Protein AF-A0AA37AE58-F1 (afdb_monomer)

Solvent-accessible surface area (backbone atoms only — not comparable to full-atom values): 8135 Å² total; per-residue (Å²): 130,59,51,51,55,52,48,26,74,67,47,87,51,37,65,54,13,35,52,32,13,54,65,31,56,73,69,44,83,94,32,39,70,59,13,51,52,31,31,67,72,6,62,82,74,49,59,70,71,62,48,70,69,35,83,88,51,39,63,67,59,54,36,51,53,50,20,51,51,26,47,74,71,67,38,26,69,62,16,35,50,36,45,52,51,36,55,74,72,68,57,81,62,60,70,58,43,54,55,49,36,53,50,31,57,53,48,58,74,71,61,71,91,71,84,79,80,76,79,50,72,67,56,53,51,51,51,50,53,54,48,55,52,40,56,70,52,49,69,67,59,76,80,114

Structure (mmCIF, N/CA/C/O backbone):
data_AF-A0AA37AE58-F1
#
_entry.id   AF-A0AA37AE58-F1
#
loop_
_atom_site.group_PDB
_atom_site.id
_atom_site.type_symbol
_atom_site.label_atom_id
_atom_site.label_alt_id
_atom_site.label_comp_id
_atom_site.label_asym_id
_atom_site.label_entity_id
_atom_site.label_seq_id
_atom_site.pdbx_PDB_ins_code
_atom_site.Cartn_x
_atom_site.Cartn_y
_atom_site.Cartn_z
_atom_site.occupancy
_atom_site.B_iso_or_equiv
_atom_site.auth_seq_id
_atom_site.auth_comp_id
_atom_site.auth_asym_id
_atom_site.auth_atom_id
_atom_site.pdbx_PDB_model_num
ATOM 1 N N . MET A 1 1 ? 8.956 -8.766 -15.446 1.00 58.53 1 MET A N 1
ATOM 2 C CA . MET A 1 1 ? 8.359 -7.439 -15.176 1.00 58.53 1 MET A CA 1
ATOM 3 C C . MET A 1 1 ? 9.360 -6.499 -14.503 1.00 58.53 1 MET A C 1
ATOM 5 O O . MET A 1 1 ? 9.241 -6.193 -13.328 1.00 58.53 1 MET A O 1
ATOM 9 N N . ARG A 1 2 ? 10.367 -6.044 -15.255 1.00 67.56 2 ARG A N 1
ATOM 10 C CA . ARG A 1 2 ? 11.246 -4.922 -14.863 1.00 67.56 2 ARG A CA 1
ATOM 11 C C . ARG A 1 2 ? 10.932 -3.664 -15.673 1.00 67.56 2 ARG A C 1
ATOM 13 O O . ARG A 1 2 ? 11.067 -2.554 -15.192 1.00 67.56 2 ARG A O 1
ATOM 20 N N . ILE A 1 3 ? 10.372 -3.875 -16.861 1.00 68.19 3 ILE A N 1
ATOM 21 C CA . ILE A 1 3 ? 9.797 -2.849 -17.726 1.00 68.19 3 ILE A CA 1
ATOM 22 C C . ILE A 1 3 ? 8.667 -2.094 -17.011 1.00 68.19 3 ILE A C 1
ATOM 24 O O . ILE A 1 3 ? 8.698 -0.877 -17.010 1.00 68.19 3 ILE A O 1
ATOM 28 N N . VAL A 1 4 ? 7.740 -2.774 -16.321 1.00 72.56 4 VAL A N 1
ATOM 29 C CA . VAL A 1 4 ? 6.673 -2.110 -15.531 1.00 72.56 4 VAL A CA 1
ATOM 30 C C . VAL A 1 4 ? 7.255 -1.205 -14.440 1.00 72.56 4 VAL A C 1
ATOM 32 O O . VAL A 1 4 ? 6.803 -0.083 -14.255 1.00 72.56 4 VAL A O 1
ATOM 35 N N . GLU A 1 5 ? 8.306 -1.658 -13.757 1.00 74.19 5 GLU A N 1
ATOM 36 C CA . GLU A 1 5 ? 9.007 -0.853 -12.753 1.00 74.19 5 GLU A CA 1
ATOM 37 C C . GLU A 1 5 ? 9.700 0.367 -13.375 1.00 74.19 5 GLU A C 1
ATOM 39 O O . GLU A 1 5 ? 9.599 1.471 -12.845 1.00 74.19 5 GLU A O 1
ATOM 44 N N . ILE A 1 6 ? 10.383 0.184 -14.507 1.00 75.06 6 ILE A N 1
ATOM 45 C CA . ILE A 1 6 ? 11.051 1.263 -15.243 1.00 75.06 6 ILE A CA 1
ATOM 46 C C . ILE A 1 6 ? 10.028 2.272 -15.766 1.00 75.06 6 ILE A C 1
ATOM 48 O O . ILE A 1 6 ? 10.236 3.474 -15.621 1.00 75.06 6 ILE A O 1
ATOM 52 N N . LEU A 1 7 ? 8.925 1.802 -16.351 1.00 76.88 7 LEU A N 1
ATOM 53 C CA . LEU A 1 7 ? 7.831 2.636 -16.838 1.00 76.88 7 LEU A CA 1
ATOM 54 C C . LEU A 1 7 ? 7.235 3.441 -15.686 1.00 76.88 7 LEU A C 1
ATOM 56 O O . LEU A 1 7 ? 7.234 4.664 -15.770 1.00 76.88 7 LEU A O 1
ATOM 60 N N . GLY A 1 8 ? 6.884 2.789 -14.574 1.00 77.88 8 GLY A N 1
ATOM 61 C CA . GLY A 1 8 ? 6.373 3.457 -13.378 1.00 77.88 8 GLY A CA 1
ATOM 62 C C . GLY A 1 8 ? 7.343 4.497 -12.814 1.00 77.88 8 GLY A C 1
ATOM 63 O O . GLY A 1 8 ? 6.956 5.637 -12.588 1.00 77.88 8 GLY A O 1
ATOM 64 N N . LYS A 1 9 ? 8.627 4.157 -12.645 1.00 76.81 9 LYS A N 1
ATOM 65 C CA . LYS A 1 9 ? 9.643 5.100 -12.137 1.00 76.81 9 LYS A CA 1
ATOM 66 C C . LYS A 1 9 ? 9.909 6.271 -13.085 1.00 76.81 9 LYS A C 1
ATOM 68 O O . LYS A 1 9 ? 10.302 7.338 -12.625 1.00 76.81 9 LYS A O 1
ATOM 73 N N . SER A 1 10 ? 9.742 6.064 -14.390 1.00 80.38 10 SER A N 1
ATOM 74 C CA . SER A 1 10 ? 10.034 7.078 -15.408 1.00 80.38 10 SER A CA 1
ATOM 75 C C . SER A 1 10 ? 8.832 7.909 -15.847 1.00 80.38 10 SER A C 1
ATOM 77 O O . SER A 1 10 ? 9.036 8.956 -16.460 1.00 80.38 10 SER A O 1
ATOM 79 N N . SER A 1 11 ? 7.608 7.458 -15.563 1.00 80.12 11 SER A N 1
ATOM 80 C CA . SER A 1 11 ? 6.411 8.229 -15.879 1.00 80.12 11 SER A CA 1
ATOM 81 C C . SER A 1 11 ? 6.338 9.464 -14.984 1.00 80.12 11 SER A C 1
ATOM 83 O O . SER A 1 11 ? 6.723 9.432 -13.812 1.00 80.12 11 SER A O 1
ATOM 85 N N . GLN A 1 12 ? 5.864 10.572 -15.546 1.00 85.38 12 GLN A N 1
ATOM 86 C CA . GLN A 1 12 ? 5.543 11.770 -14.773 1.00 85.38 12 GLN A CA 1
ATOM 87 C C . GLN A 1 12 ? 4.104 11.728 -14.261 1.00 85.38 12 GLN A C 1
ATOM 89 O O . GLN A 1 12 ? 3.828 12.289 -13.202 1.00 85.38 12 GLN A O 1
ATOM 94 N N . GLU A 1 13 ? 3.233 10.978 -14.935 1.00 87.19 13 GLU A N 1
ATOM 95 C CA . GLU A 1 13 ? 1.821 10.885 -14.600 1.00 87.19 13 GLU A CA 1
ATOM 96 C C . GLU A 1 13 ? 1.613 10.026 -13.341 1.00 87.19 13 GLU A C 1
ATOM 98 O O . GLU A 1 13 ? 2.039 8.863 -13.287 1.00 87.19 13 GLU A O 1
ATOM 103 N N . PRO A 1 14 ? 0.947 10.558 -12.299 1.00 88.19 14 PRO A N 1
ATOM 104 C CA . PRO A 1 14 ? 0.654 9.797 -11.088 1.00 88.19 14 PRO A CA 1
ATOM 105 C C . PRO A 1 14 ? -0.174 8.538 -11.358 1.00 88.19 14 PRO A C 1
ATOM 107 O O . PRO A 1 14 ? 0.005 7.527 -10.681 1.00 88.19 14 PRO A O 1
ATOM 110 N N . ILE A 1 15 ? -1.054 8.564 -12.359 1.00 86.38 15 ILE A N 1
ATOM 111 C CA . ILE A 1 15 ? -1.927 7.429 -12.656 1.00 86.38 15 ILE A CA 1
ATOM 112 C C . ILE A 1 15 ? -1.163 6.221 -13.208 1.00 86.38 15 ILE A C 1
ATOM 114 O O . ILE A 1 15 ? -1.416 5.091 -12.789 1.00 86.38 15 ILE A O 1
ATOM 118 N N . ASP A 1 16 ? -0.149 6.454 -14.042 1.00 86.06 16 ASP A N 1
ATOM 119 C CA . ASP A 1 16 ? 0.726 5.400 -14.558 1.00 86.06 16 ASP A CA 1
ATOM 120 C C . ASP A 1 16 ? 1.517 4.744 -13.428 1.00 86.06 16 ASP A C 1
ATOM 122 O O . ASP A 1 16 ? 1.648 3.519 -13.363 1.00 86.06 16 ASP A O 1
ATOM 126 N N . LYS A 1 17 ? 2.027 5.565 -12.501 1.00 90.56 17 LYS A N 1
ATOM 127 C CA . LYS A 1 17 ? 2.711 5.092 -11.292 1.00 90.56 17 LYS A CA 1
ATOM 128 C C . LYS A 1 17 ? 1.786 4.230 -10.447 1.00 90.56 17 LYS A C 1
ATOM 130 O O . LYS A 1 17 ? 2.220 3.179 -9.977 1.00 90.56 17 LYS A O 1
ATOM 135 N N . LEU A 1 18 ? 0.526 4.637 -10.285 1.00 89.88 18 LEU A N 1
ATOM 136 C CA . LEU A 1 18 ? -0.465 3.885 -9.520 1.00 89.88 18 LEU A CA 1
ATOM 137 C C . LEU A 1 18 ? -0.800 2.543 -10.188 1.00 89.88 18 LEU A C 1
ATOM 139 O O . LEU A 1 18 ? -0.831 1.513 -9.514 1.00 89.88 18 LEU A O 1
ATOM 143 N N . ALA A 1 19 ? -0.987 2.530 -11.509 1.00 86.94 19 ALA A N 1
ATOM 144 C CA . ALA A 1 19 ? -1.214 1.305 -12.273 1.00 86.94 19 ALA A CA 1
ATOM 145 C C . ALA A 1 19 ? -0.017 0.343 -12.170 1.00 86.94 19 ALA A C 1
ATOM 147 O O . ALA A 1 19 ? -0.185 -0.851 -11.908 1.00 86.94 19 ALA A O 1
ATOM 148 N N . CYS A 1 20 ? 1.208 0.867 -12.289 1.00 88.31 20 CYS A N 1
ATOM 149 C CA . CYS A 1 20 ? 2.431 0.087 -12.103 1.00 88.31 20 CYS A CA 1
ATOM 150 C C . CYS A 1 20 ? 2.549 -0.451 -10.671 1.00 88.31 20 CYS A C 1
ATOM 152 O O . CYS A 1 20 ? 2.909 -1.614 -10.483 1.00 88.31 20 CYS A O 1
ATOM 154 N N . ALA A 1 21 ? 2.211 0.359 -9.664 1.00 91.00 21 ALA A N 1
ATOM 155 C CA . ALA A 1 21 ? 2.202 -0.054 -8.266 1.00 91.00 21 ALA A CA 1
ATOM 156 C C . ALA A 1 21 ? 1.267 -1.253 -8.049 1.00 91.00 21 ALA A C 1
ATOM 158 O O . ALA A 1 21 ? 1.661 -2.235 -7.418 1.00 91.00 21 ALA A O 1
ATOM 159 N N . LEU A 1 22 ? 0.057 -1.200 -8.614 1.00 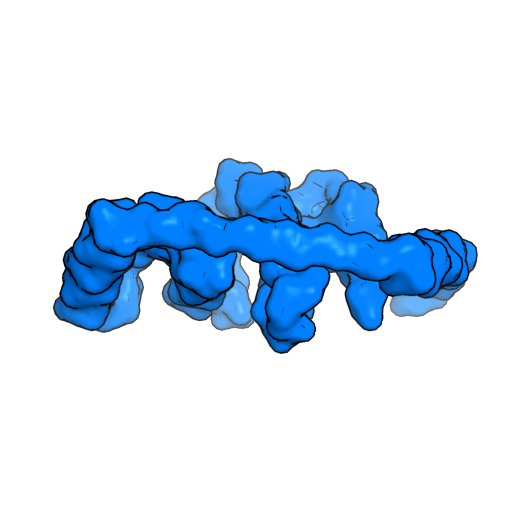88.94 22 LEU A N 1
ATOM 160 C CA . LEU A 1 22 ? -0.927 -2.277 -8.537 1.00 88.94 22 LEU A CA 1
ATOM 161 C C . LEU A 1 22 ? -0.395 -3.570 -9.176 1.00 88.94 22 LEU A C 1
ATOM 163 O O . LEU A 1 22 ? -0.341 -4.608 -8.516 1.00 88.94 22 LEU A O 1
ATOM 167 N N . ALA A 1 23 ? 0.099 -3.484 -10.416 1.00 86.94 23 ALA A N 1
ATOM 168 C CA . ALA A 1 23 ? 0.654 -4.624 -11.149 1.00 86.94 23 ALA A CA 1
ATOM 169 C C . ALA A 1 23 ? 1.881 -5.249 -10.457 1.00 86.94 23 ALA A C 1
ATOM 171 O O . ALA A 1 23 ? 2.129 -6.454 -10.560 1.00 86.94 23 ALA A O 1
ATOM 172 N N . MET A 1 24 ? 2.678 -4.446 -9.746 1.00 84.75 24 MET A N 1
ATOM 173 C CA . MET A 1 24 ? 3.815 -4.929 -8.954 1.00 84.75 24 MET A CA 1
ATOM 174 C C . MET A 1 24 ? 3.388 -5.547 -7.620 1.00 84.75 24 MET A C 1
ATOM 176 O O . MET A 1 24 ? 4.020 -6.504 -7.169 1.00 84.75 24 MET A O 1
ATOM 180 N N . GLY A 1 25 ? 2.309 -5.051 -7.011 1.00 84.62 25 GLY A N 1
ATOM 181 C CA . GLY A 1 25 ? 1.746 -5.582 -5.768 1.00 84.62 25 GLY A CA 1
ATOM 182 C C . GLY A 1 25 ? 1.306 -7.050 -5.861 1.00 84.62 25 GLY A C 1
ATOM 183 O O . GLY A 1 25 ? 1.300 -7.755 -4.851 1.00 84.62 25 GLY A O 1
ATOM 184 N N . ASP A 1 26 ? 1.001 -7.535 -7.066 1.00 77.94 26 ASP A N 1
ATOM 185 C CA . ASP A 1 26 ? 0.619 -8.928 -7.335 1.00 77.94 26 ASP A CA 1
ATOM 186 C C . ASP A 1 26 ? 1.807 -9.898 -7.457 1.00 77.94 26 ASP A C 1
ATOM 188 O O . ASP A 1 26 ? 1.631 -11.111 -7.371 1.00 77.94 26 ASP A O 1
ATOM 192 N N . GLN A 1 27 ? 3.038 -9.398 -7.601 1.00 78.00 27 GLN A N 1
ATOM 193 C CA . GLN A 1 27 ? 4.216 -10.219 -7.936 1.00 78.00 27 GLN A CA 1
ATOM 194 C C . GLN A 1 27 ? 4.970 -10.799 -6.728 1.00 78.00 27 GLN A C 1
ATOM 196 O O . GLN A 1 27 ? 6.034 -11.401 -6.880 1.00 78.00 27 GLN A O 1
ATOM 201 N N . GLY A 1 28 ? 4.436 -10.638 -5.518 1.00 74.69 28 GLY A N 1
ATOM 202 C CA . GLY A 1 28 ? 4.980 -11.258 -4.311 1.00 74.69 28 GLY A CA 1
ATOM 203 C C . GLY A 1 28 ? 6.176 -10.527 -3.690 1.00 74.69 28 GLY A C 1
ATOM 204 O O . GLY A 1 28 ? 6.398 -9.333 -3.891 1.00 74.69 28 GLY A O 1
ATOM 205 N N . ALA A 1 29 ? 6.926 -11.250 -2.850 1.00 73.88 29 ALA A N 1
ATOM 206 C CA . ALA A 1 29 ? 7.746 -10.656 -1.797 1.00 73.88 29 ALA A CA 1
ATOM 207 C C . ALA A 1 29 ? 8.851 -9.701 -2.272 1.00 73.88 29 ALA A C 1
ATOM 209 O O . ALA A 1 29 ? 9.075 -8.682 -1.625 1.00 73.88 29 ALA A O 1
ATOM 210 N N . GLY A 1 30 ? 9.510 -10.016 -3.390 1.00 74.25 30 GLY A N 1
ATOM 211 C CA . GLY A 1 30 ? 10.658 -9.259 -3.901 1.00 74.25 30 GLY A CA 1
ATOM 212 C C . GLY A 1 30 ? 10.312 -7.912 -4.541 1.00 74.25 30 GLY A C 1
ATOM 213 O O . GLY A 1 30 ? 11.215 -7.142 -4.844 1.00 74.25 30 GLY A O 1
ATOM 214 N N . ARG A 1 31 ? 9.024 -7.615 -4.767 1.00 80.19 31 ARG A N 1
ATOM 215 C CA . ARG A 1 31 ? 8.572 -6.370 -5.417 1.00 80.19 31 ARG A CA 1
ATOM 216 C C . ARG A 1 31 ? 7.694 -5.492 -4.528 1.00 80.19 31 ARG A C 1
ATOM 218 O O . ARG A 1 31 ? 7.371 -4.380 -4.935 1.00 80.19 31 ARG A O 1
ATOM 225 N N . ARG A 1 32 ? 7.357 -5.951 -3.316 1.00 88.06 32 ARG A N 1
ATOM 226 C CA . ARG A 1 32 ? 6.472 -5.236 -2.378 1.00 88.06 32 ARG A CA 1
ATOM 227 C C . ARG A 1 32 ? 6.958 -3.827 -2.063 1.00 88.06 32 ARG A C 1
ATOM 229 O O . ARG A 1 32 ? 6.181 -2.893 -2.198 1.00 88.06 32 ARG A O 1
ATOM 236 N N . GLU A 1 33 ? 8.232 -3.666 -1.710 1.00 87.88 33 GLU A N 1
ATOM 237 C CA . GLU A 1 33 ? 8.801 -2.353 -1.368 1.00 87.88 33 GLU A CA 1
ATOM 238 C C . GLU A 1 33 ? 8.714 -1.368 -2.543 1.00 87.88 33 GLU A C 1
ATOM 240 O O . GLU A 1 33 ? 8.346 -0.209 -2.366 1.00 87.88 33 GLU A O 1
ATOM 245 N N . CYS A 1 34 ? 8.980 -1.835 -3.767 1.00 87.38 34 CYS A N 1
ATOM 246 C CA . CYS A 1 34 ? 8.859 -0.994 -4.954 1.00 87.38 34 CYS A CA 1
ATOM 247 C C . CYS A 1 34 ? 7.396 -0.654 -5.274 1.00 87.38 34 CYS A C 1
ATOM 249 O O . CYS A 1 34 ? 7.103 0.484 -5.630 1.00 87.38 34 CYS A O 1
ATOM 251 N N . ALA A 1 35 ? 6.478 -1.615 -5.125 1.00 91.69 35 ALA A N 1
ATOM 252 C CA . ALA A 1 35 ? 5.047 -1.378 -5.293 1.00 91.69 35 ALA A CA 1
ATOM 253 C C . ALA A 1 35 ? 4.540 -0.324 -4.296 1.00 91.69 35 ALA A C 1
ATOM 255 O O . ALA A 1 35 ? 3.873 0.626 -4.694 1.00 91.69 35 ALA A O 1
ATOM 256 N N . ILE A 1 36 ? 4.912 -0.454 -3.018 1.00 94.00 36 ILE A N 1
ATOM 257 C CA . ILE A 1 36 ? 4.592 0.514 -1.961 1.00 94.00 36 ILE A CA 1
ATOM 258 C C . ILE A 1 36 ? 5.156 1.893 -2.306 1.00 94.00 36 ILE A C 1
ATOM 260 O O . ILE A 1 36 ? 4.419 2.873 -2.273 1.00 94.00 36 ILE A O 1
ATOM 264 N N . SER A 1 37 ? 6.426 1.975 -2.707 1.00 92.31 37 SER A N 1
ATOM 265 C CA . SER A 1 37 ? 7.052 3.251 -3.062 1.00 92.31 37 SER A CA 1
ATOM 266 C C . SER A 1 37 ? 6.343 3.946 -4.229 1.00 92.31 37 SER A C 1
ATOM 268 O O . SER A 1 37 ? 6.089 5.148 -4.171 1.00 92.31 37 SER A O 1
ATOM 270 N N . LEU A 1 38 ? 5.979 3.206 -5.282 1.00 92.00 38 LEU A N 1
ATOM 271 C CA . LEU A 1 38 ? 5.220 3.765 -6.403 1.00 92.00 38 LEU A CA 1
ATOM 272 C C . LEU A 1 38 ? 3.823 4.226 -5.969 1.00 92.00 38 LEU A C 1
ATOM 274 O O . LEU A 1 38 ? 3.381 5.289 -6.402 1.00 92.00 38 LEU A O 1
ATOM 278 N N . PHE A 1 39 ? 3.154 3.476 -5.091 1.00 93.94 39 PHE A N 1
ATOM 279 C CA . PHE A 1 39 ? 1.855 3.851 -4.533 1.00 93.94 39 PHE A CA 1
ATOM 280 C C . PHE A 1 39 ? 1.928 5.133 -3.699 1.00 93.94 39 PHE A C 1
ATOM 282 O O . PHE A 1 39 ? 1.150 6.052 -3.936 1.00 93.94 39 PHE A O 1
ATOM 289 N N . GLU A 1 40 ? 2.881 5.248 -2.772 1.00 93.38 40 GLU A N 1
ATOM 290 C CA . GLU A 1 40 ? 3.057 6.455 -1.948 1.00 93.38 40 GLU A CA 1
ATOM 291 C C . GLU A 1 40 ? 3.325 7.694 -2.808 1.00 93.38 40 GLU A C 1
ATOM 293 O O . GLU A 1 40 ? 2.758 8.761 -2.570 1.00 93.38 40 GLU A O 1
ATOM 298 N N . ASN A 1 41 ? 4.128 7.526 -3.859 1.00 90.75 41 ASN A N 1
ATOM 299 C CA . ASN A 1 41 ? 4.482 8.590 -4.791 1.00 90.75 41 ASN A CA 1
ATOM 300 C C . ASN A 1 41 ? 3.374 8.944 -5.796 1.00 90.75 41 ASN A C 1
ATOM 302 O O . ASN A 1 41 ? 3.581 9.840 -6.610 1.00 90.75 41 ASN A O 1
ATOM 306 N N . SER A 1 42 ? 2.228 8.259 -5.786 1.00 91.88 42 SER A N 1
ATOM 307 C CA . SER A 1 42 ? 1.151 8.482 -6.763 1.00 91.88 42 SER A CA 1
ATOM 308 C C . SER A 1 42 ? -0.217 8.701 -6.135 1.00 91.88 42 SER A C 1
ATOM 310 O O . SER A 1 42 ? -0.903 9.662 -6.473 1.00 91.88 42 SER A O 1
ATOM 312 N N . TYR A 1 43 ? -0.615 7.861 -5.183 1.00 90.94 43 TYR A N 1
ATOM 313 C CA . TYR A 1 43 ? -1.967 7.827 -4.627 1.00 90.94 43 TYR A CA 1
ATOM 314 C C . TYR A 1 43 ? -2.431 9.158 -4.016 1.00 90.94 43 TYR A C 1
ATOM 316 O O . TYR A 1 43 ? -3.617 9.497 -4.063 1.00 90.94 43 TYR A O 1
ATOM 324 N N . TYR A 1 44 ? -1.502 9.910 -3.423 1.00 87.69 44 TYR A N 1
ATOM 325 C CA . TYR A 1 44 ? -1.785 11.211 -2.811 1.00 87.69 44 TYR A CA 1
ATOM 326 C C . TYR A 1 44 ? -1.722 12.380 -3.800 1.00 87.69 44 TYR A C 1
ATOM 328 O O . TYR A 1 44 ? -2.136 13.481 -3.451 1.00 87.69 44 TYR A O 1
ATOM 336 N N . GLN A 1 45 ? -1.223 12.147 -5.016 1.00 90.44 45 GLN A N 1
ATOM 337 C CA . GLN A 1 45 ? -1.145 13.150 -6.081 1.00 90.44 45 GLN A CA 1
ATOM 338 C C . GLN A 1 45 ? -2.371 13.108 -7.003 1.00 90.44 45 GLN A C 1
ATOM 340 O O . GLN A 1 45 ? -2.678 14.108 -7.640 1.00 90.44 45 GLN A O 1
ATOM 345 N N . ILE A 1 46 ? -3.086 11.978 -7.052 1.00 87.38 46 ILE A N 1
ATOM 346 C CA . ILE A 1 46 ? -4.299 11.823 -7.865 1.00 87.38 46 ILE A CA 1
ATOM 347 C C . ILE A 1 46 ? -5.513 12.358 -7.088 1.00 87.38 46 ILE A C 1
ATOM 349 O O . ILE A 1 46 ? -5.769 11.905 -5.961 1.00 87.38 46 ILE A O 1
ATOM 353 N N . PRO A 1 47 ? -6.304 13.280 -7.667 1.00 86.94 47 PRO A N 1
ATOM 354 C CA . PRO A 1 47 ? -7.574 13.703 -7.096 1.00 86.94 47 PRO A CA 1
ATOM 355 C C . PRO A 1 47 ? -8.492 12.509 -6.806 1.00 86.94 47 PRO A C 1
ATOM 357 O O . PRO A 1 47 ? -8.739 11.657 -7.655 1.00 86.94 47 PRO A O 1
ATOM 360 N N . LYS A 1 48 ? -9.064 12.449 -5.597 1.00 81.31 48 LYS A N 1
ATOM 361 C CA . LYS A 1 48 ? -9.919 11.315 -5.191 1.00 81.31 48 LYS A CA 1
ATOM 362 C C . LYS A 1 48 ? -11.146 11.133 -6.082 1.00 81.31 48 LYS A C 1
ATOM 364 O O . LYS A 1 48 ? -11.607 10.010 -6.241 1.00 81.31 48 LYS A O 1
ATOM 369 N N . LEU A 1 49 ? -11.650 12.220 -6.665 1.00 79.62 49 LEU A N 1
ATOM 370 C CA . LEU A 1 49 ? -12.763 12.171 -7.608 1.00 79.62 49 LEU A CA 1
ATOM 371 C C . LEU A 1 49 ? -12.398 11.394 -8.880 1.00 79.62 49 LEU A C 1
ATOM 373 O O . LEU A 1 49 ? -13.226 10.636 -9.366 1.00 79.62 49 LEU A O 1
ATOM 377 N N . GLU A 1 50 ? -11.165 11.531 -9.371 1.00 80.25 50 GLU A N 1
ATOM 378 C CA . GLU A 1 50 ? -10.683 10.781 -10.535 1.00 80.25 50 GLU A CA 1
ATOM 379 C C . GLU A 1 50 ? -10.564 9.294 -10.206 1.00 80.25 50 GLU A C 1
ATOM 381 O O . GLU A 1 50 ? -11.034 8.462 -10.970 1.00 80.25 50 GLU A O 1
ATOM 386 N N . LEU A 1 51 ? -10.047 8.940 -9.022 1.00 76.69 51 LEU A N 1
ATOM 387 C CA . LEU A 1 51 ? -9.975 7.538 -8.583 1.00 76.69 51 LEU A CA 1
ATOM 388 C C . LEU A 1 51 ? -11.351 6.862 -8.493 1.00 76.69 51 LEU A C 1
ATOM 390 O O . LEU A 1 51 ? -11.453 5.660 -8.707 1.00 76.69 51 LEU A O 1
ATOM 394 N N . LEU A 1 52 ? -12.406 7.622 -8.189 1.00 74.69 52 LEU A N 1
ATOM 395 C CA . LEU A 1 52 ? -13.778 7.109 -8.135 1.00 74.69 52 LEU A CA 1
ATOM 396 C C . LEU A 1 52 ? -14.389 6.854 -9.520 1.00 74.69 52 LEU A C 1
ATOM 398 O O . LEU A 1 52 ? -15.389 6.148 -9.597 1.00 74.69 52 LEU A O 1
ATOM 402 N N . GLN A 1 53 ? -13.816 7.409 -10.592 1.00 75.31 53 GLN A N 1
ATOM 403 C CA . GLN A 1 53 ? -14.282 7.193 -11.968 1.00 75.31 53 GLN A CA 1
ATOM 404 C C . GLN A 1 53 ? -13.762 5.881 -12.571 1.00 75.31 53 GLN A C 1
ATOM 406 O O . GLN A 1 53 ? -14.279 5.425 -13.589 1.00 75.31 53 GLN A O 1
ATOM 411 N N . PHE A 1 54 ? -12.746 5.262 -11.964 1.00 69.88 54 PHE A N 1
ATOM 412 C CA . PHE A 1 54 ? -12.207 3.989 -12.427 1.00 69.88 54 PHE A CA 1
ATOM 413 C C . PHE A 1 54 ? -12.995 2.825 -11.830 1.00 69.88 54 PHE A C 1
ATOM 415 O O . PHE A 1 54 ? -12.665 2.333 -10.750 1.00 69.88 54 PHE A O 1
ATOM 422 N N . ASP A 1 55 ? -13.969 2.312 -12.581 1.00 63.69 55 ASP A N 1
ATOM 423 C CA . ASP A 1 55 ? -14.692 1.082 -12.221 1.00 63.69 55 ASP A CA 1
ATOM 424 C C . ASP A 1 55 ? -13.733 -0.107 -11.992 1.00 63.69 55 ASP A C 1
ATOM 426 O O . ASP A 1 55 ? -13.995 -0.994 -11.180 1.00 63.69 55 ASP A O 1
ATOM 430 N N . THR A 1 56 ? -12.581 -0.106 -12.674 1.00 59.94 56 THR A N 1
ATOM 431 C CA . THR A 1 56 ? -11.532 -1.132 -12.568 1.00 59.94 56 THR A CA 1
ATOM 432 C C . THR A 1 56 ? -10.602 -0.958 -11.363 1.00 59.94 56 THR A C 1
ATOM 434 O O . THR A 1 56 ? -10.040 -1.947 -10.891 1.00 59.94 56 THR A O 1
ATOM 437 N N . ILE A 1 57 ? -10.441 0.262 -10.831 1.00 63.38 57 ILE A N 1
ATOM 438 C CA . ILE A 1 57 ? -9.593 0.577 -9.666 1.00 63.38 57 ILE A CA 1
ATOM 439 C C . ILE A 1 57 ? -10.502 1.066 -8.539 1.00 63.38 57 ILE A C 1
ATOM 441 O O . ILE A 1 57 ? -10.422 2.196 -8.064 1.00 63.38 57 ILE A O 1
ATOM 445 N N . PHE A 1 58 ? -11.400 0.189 -8.098 1.00 75.56 58 PHE A N 1
ATOM 446 C CA . PHE A 1 58 ? -12.301 0.517 -7.005 1.00 75.56 58 PHE A CA 1
ATOM 447 C C . PHE A 1 58 ? -11.491 0.833 -5.727 1.00 75.56 58 PHE A C 1
ATOM 449 O O . PHE A 1 58 ? -10.634 0.021 -5.346 1.00 75.56 58 PHE A O 1
ATOM 456 N N . PRO A 1 59 ? -11.745 1.955 -5.015 1.00 81.50 59 PRO A N 1
ATOM 457 C CA . PRO A 1 59 ? -10.979 2.337 -3.825 1.00 81.50 59 PRO A CA 1
ATOM 458 C C . PRO A 1 59 ? -10.894 1.243 -2.760 1.00 81.50 59 PRO A C 1
ATOM 460 O O . PRO A 1 59 ? -9.866 1.106 -2.102 1.00 81.50 59 PRO A O 1
ATOM 463 N N . LEU A 1 60 ? -11.935 0.412 -2.625 1.00 87.50 60 LEU A N 1
ATOM 464 C CA . LEU A 1 60 ? -11.897 -0.771 -1.762 1.00 87.50 60 LEU A CA 1
ATOM 465 C C . LEU A 1 60 ? -10.764 -1.714 -2.149 1.00 87.50 60 LEU A C 1
ATOM 467 O O . LEU A 1 60 ? -9.969 -2.078 -1.289 1.00 87.50 60 LEU A O 1
ATOM 471 N N . PHE A 1 61 ? -10.682 -2.105 -3.421 1.00 88.00 61 PHE A N 1
ATOM 472 C CA . PHE A 1 61 ? -9.669 -3.041 -3.897 1.00 88.00 61 PHE A CA 1
ATOM 473 C C . PHE A 1 61 ? -8.270 -2.452 -3.725 1.00 88.00 61 PHE A C 1
ATOM 475 O O . PHE A 1 61 ? -7.400 -3.087 -3.135 1.00 88.00 61 PHE A O 1
ATOM 482 N N . LEU A 1 62 ? -8.077 -1.206 -4.158 1.00 90.12 62 LEU A N 1
ATOM 483 C CA . LEU A 1 62 ? -6.786 -0.534 -4.069 1.00 90.12 62 LEU A CA 1
ATOM 484 C C . LEU A 1 62 ? -6.301 -0.420 -2.614 1.00 90.12 62 LEU A C 1
ATOM 486 O O . LEU A 1 62 ? -5.189 -0.837 -2.288 1.00 90.12 62 LEU A O 1
ATOM 490 N N . LEU A 1 63 ? -7.132 0.120 -1.719 1.00 92.19 63 LEU A N 1
ATOM 491 C CA . LEU A 1 63 ?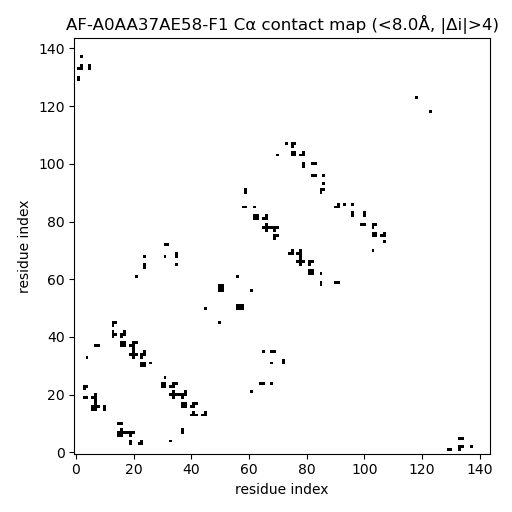 -6.719 0.393 -0.342 1.00 92.19 63 LEU A CA 1
ATOM 492 C C . LEU A 1 63 ? -6.591 -0.878 0.494 1.00 92.19 63 LEU A C 1
ATOM 494 O O . LEU A 1 63 ? -5.687 -0.954 1.323 1.00 92.19 63 LEU A O 1
ATOM 498 N N . THR A 1 64 ? -7.430 -1.893 0.262 1.00 92.38 64 THR A N 1
ATOM 499 C CA . THR A 1 64 ? -7.253 -3.204 0.913 1.00 92.38 64 THR A CA 1
ATOM 500 C C . THR A 1 64 ? -5.963 -3.874 0.451 1.00 92.38 64 THR A C 1
ATOM 502 O O . THR A 1 64 ? -5.170 -4.291 1.295 1.00 92.38 64 THR A O 1
ATOM 505 N N . LYS A 1 65 ? -5.679 -3.876 -0.859 1.00 92.81 65 LYS A N 1
ATOM 506 C CA . LYS A 1 65 ? -4.440 -4.429 -1.420 1.00 92.81 65 LYS A CA 1
ATOM 507 C C . LYS A 1 65 ? -3.205 -3.796 -0.786 1.00 92.81 65 LYS A C 1
ATOM 509 O O . LYS A 1 65 ? -2.336 -4.503 -0.278 1.00 92.81 65 LYS A O 1
ATOM 514 N N . PHE A 1 66 ? -3.120 -2.467 -0.786 1.00 94.81 66 PHE A N 1
ATOM 515 C CA . PHE A 1 66 ? -1.960 -1.783 -0.216 1.00 94.81 66 PHE A CA 1
ATOM 516 C C . PHE A 1 66 ? -1.912 -1.879 1.309 1.00 94.81 66 PHE A C 1
ATOM 518 O O . PHE A 1 66 ? -0.821 -1.970 1.869 1.00 94.81 66 PHE A O 1
ATOM 525 N N . SER A 1 67 ? -3.058 -1.971 1.989 1.00 95.88 67 SER A N 1
ATOM 526 C CA . SER A 1 67 ? -3.102 -2.259 3.426 1.00 95.88 67 SER A CA 1
ATOM 527 C C . SER A 1 67 ? -2.455 -3.609 3.750 1.00 95.88 67 SER A C 1
ATOM 529 O O . SER A 1 67 ? -1.627 -3.686 4.663 1.00 95.88 67 SER A O 1
ATOM 531 N N . GLU A 1 68 ? -2.743 -4.650 2.963 1.00 94.75 68 GLU A N 1
ATOM 532 C CA . GLU A 1 68 ? -2.099 -5.960 3.103 1.00 94.75 68 GLU A CA 1
ATOM 533 C C . GLU A 1 68 ? -0.601 -5.910 2.798 1.00 94.75 68 GLU A C 1
ATOM 535 O O . GLU A 1 68 ? 0.183 -6.565 3.484 1.00 94.75 68 GLU A O 1
ATOM 540 N N . LEU A 1 69 ? -0.187 -5.157 1.771 1.00 94.62 69 LEU A N 1
ATOM 541 C CA . LEU A 1 69 ? 1.228 -4.999 1.421 1.00 94.62 69 LEU A CA 1
ATOM 542 C C . LEU A 1 69 ? 2.010 -4.321 2.552 1.00 94.62 69 LEU A C 1
ATOM 544 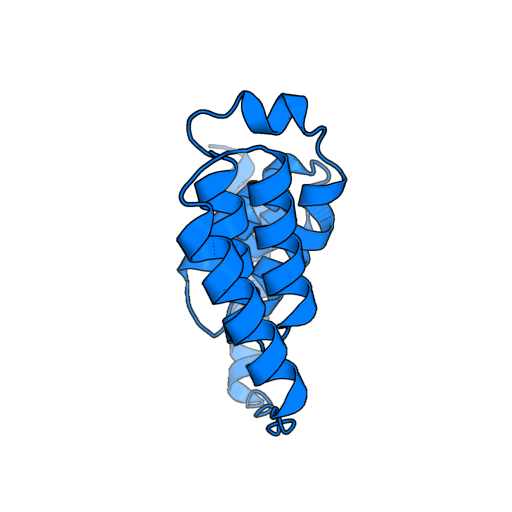O O . LEU A 1 69 ? 3.077 -4.813 2.917 1.00 94.62 69 LEU A O 1
ATOM 548 N N . TYR A 1 70 ? 1.456 -3.271 3.163 1.00 95.25 70 TYR A N 1
ATOM 549 C CA . TYR A 1 70 ? 2.049 -2.641 4.342 1.00 95.25 70 TYR A CA 1
ATOM 550 C C . TYR A 1 70 ? 2.119 -3.593 5.537 1.00 95.25 70 TYR A C 1
ATOM 552 O O . TYR A 1 70 ? 3.157 -3.673 6.187 1.00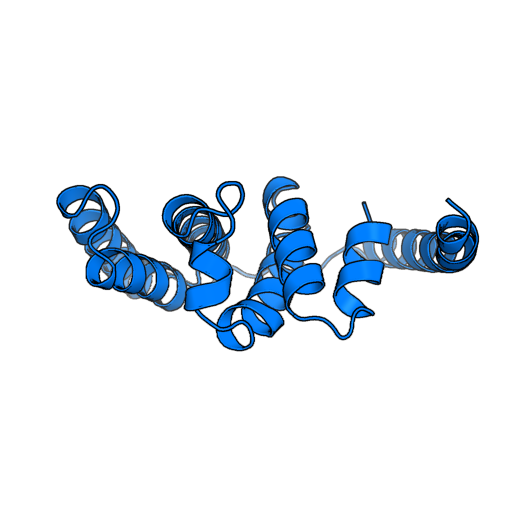 95.25 70 TYR A O 1
ATOM 560 N N . GLU A 1 71 ? 1.057 -4.355 5.823 1.00 94.56 71 GLU A N 1
ATOM 561 C CA . GLU A 1 71 ? 1.072 -5.349 6.909 1.00 94.56 71 GLU A CA 1
ATOM 562 C C . GLU A 1 71 ? 2.188 -6.385 6.699 1.00 94.56 71 GLU A C 1
ATOM 564 O O . GLU A 1 71 ? 2.928 -6.726 7.624 1.00 94.56 71 GLU A O 1
ATOM 569 N N . LYS A 1 72 ? 2.337 -6.837 5.453 1.00 91.62 72 LYS A N 1
ATOM 570 C CA . LYS A 1 72 ? 3.355 -7.778 4.981 1.00 91.62 72 LYS A CA 1
ATOM 571 C C . LYS A 1 72 ? 4.790 -7.238 5.096 1.00 91.62 72 LYS A C 1
ATOM 573 O O . LYS A 1 72 ? 5.706 -8.044 5.252 1.00 91.62 72 LYS A O 1
ATOM 578 N N . GLU A 1 73 ? 4.983 -5.923 5.019 1.00 90.56 73 GLU A N 1
ATOM 579 C CA . GLU A 1 73 ? 6.261 -5.229 5.272 1.00 90.56 73 GLU A CA 1
ATOM 580 C C . GLU A 1 73 ? 6.406 -4.738 6.725 1.00 90.56 73 GLU A C 1
ATOM 582 O O . GLU A 1 73 ? 7.363 -4.045 7.064 1.00 90.56 73 GLU A O 1
ATOM 587 N N . HIS A 1 74 ? 5.487 -5.139 7.611 1.00 91.44 74 HIS A N 1
ATOM 588 C CA . HI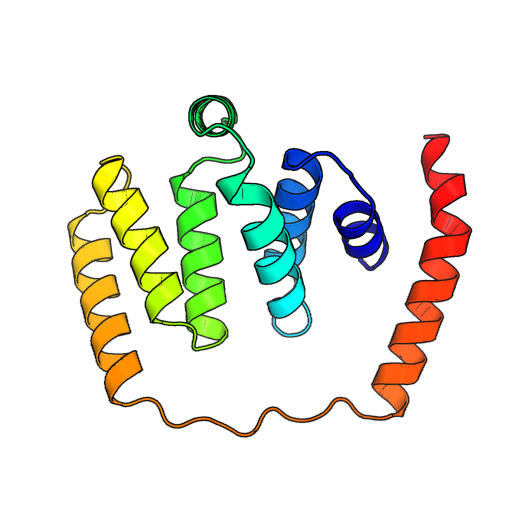S A 1 74 ? 5.436 -4.743 9.022 1.00 91.44 74 HIS A CA 1
ATOM 589 C C . HIS A 1 74 ? 5.214 -3.239 9.261 1.00 91.44 74 HIS A C 1
ATOM 591 O O . HIS A 1 74 ? 5.450 -2.731 10.356 1.00 91.44 74 HIS A O 1
ATOM 597 N N . GLU A 1 75 ? 4.685 -2.525 8.269 1.00 93.25 75 GLU A N 1
ATOM 598 C CA . GLU A 1 75 ? 4.289 -1.119 8.359 1.00 93.25 75 GLU A CA 1
ATOM 599 C C . GLU A 1 75 ? 2.832 -0.992 8.840 1.00 93.25 75 GLU A C 1
ATOM 601 O O . GLU A 1 75 ? 1.956 -0.433 8.174 1.00 93.25 75 GLU A O 1
ATOM 606 N N . TYR A 1 76 ? 2.544 -1.535 10.027 1.00 95.19 76 TYR A N 1
ATOM 607 C CA . TYR A 1 76 ? 1.173 -1.696 10.532 1.00 95.19 76 TYR A CA 1
ATOM 608 C C . TYR A 1 76 ? 0.408 -0.374 10.689 1.00 95.19 76 TYR A C 1
ATOM 610 O O . TYR A 1 76 ? -0.804 -0.335 10.482 1.00 95.19 76 TYR A O 1
ATOM 618 N N . ILE A 1 77 ? 1.101 0.722 11.015 1.00 95.12 77 ILE A N 1
ATOM 619 C CA . ILE A 1 77 ? 0.489 2.055 11.143 1.00 95.12 77 ILE A CA 1
ATOM 620 C C . ILE A 1 77 ? -0.070 2.525 9.795 1.00 95.12 77 ILE A C 1
ATOM 622 O O . ILE A 1 77 ? -1.208 2.994 9.732 1.00 95.12 77 ILE A O 1
ATOM 626 N N . LYS A 1 78 ? 0.705 2.365 8.715 1.00 95.81 78 LYS A N 1
ATOM 627 C CA . LYS A 1 78 ? 0.271 2.738 7.362 1.00 95.81 78 LYS A CA 1
ATOM 628 C C . LYS A 1 78 ? -0.833 1.811 6.863 1.00 95.81 78 LYS A C 1
ATOM 630 O O . LYS A 1 78 ? -1.833 2.286 6.332 1.00 95.81 78 LYS A O 1
ATOM 635 N N . SER A 1 79 ? -0.714 0.513 7.145 1.00 96.88 79 SER A N 1
ATOM 636 C CA . SER A 1 79 ? -1.767 -0.472 6.878 1.00 96.88 79 SER A CA 1
ATOM 637 C C . SER A 1 79 ? -3.110 -0.062 7.504 1.00 96.88 79 SER A C 1
ATOM 639 O O . SER A 1 79 ? -4.129 -0.012 6.810 1.00 96.88 79 SER A O 1
ATOM 641 N N . ALA A 1 80 ? -3.108 0.323 8.785 1.00 96.56 80 ALA A N 1
ATOM 642 C CA . ALA A 1 80 ? -4.308 0.762 9.496 1.00 96.56 80 ALA A CA 1
ATOM 643 C C . ALA A 1 80 ? -4.849 2.111 8.989 1.00 96.56 80 ALA A C 1
ATOM 645 O O . ALA A 1 80 ? -6.061 2.332 9.016 1.00 96.56 80 ALA A O 1
ATOM 646 N N . ALA A 1 81 ? -3.982 3.019 8.530 1.00 96.00 81 ALA A N 1
ATOM 647 C CA . ALA A 1 81 ? -4.398 4.306 7.974 1.00 96.00 81 ALA A CA 1
ATOM 648 C C . ALA A 1 81 ? -5.268 4.135 6.717 1.00 96.00 81 ALA A C 1
ATOM 650 O O . ALA A 1 81 ? -6.311 4.782 6.618 1.00 96.00 81 ALA A O 1
ATOM 651 N N . LEU A 1 82 ? -4.905 3.210 5.822 1.00 95.06 82 LEU A N 1
ATOM 652 C CA . LEU A 1 82 ? -5.694 2.916 4.620 1.00 95.06 82 LEU A CA 1
ATOM 653 C C . LEU A 1 82 ? -7.073 2.326 4.952 1.00 95.06 82 LEU A C 1
ATOM 655 O O . LEU A 1 82 ? -8.076 2.713 4.356 1.00 95.06 82 LEU A O 1
ATOM 659 N N . LEU A 1 83 ? -7.160 1.449 5.957 1.00 95.38 83 LEU A N 1
ATOM 660 C CA . LEU A 1 83 ? -8.450 0.908 6.410 1.00 95.38 83 LEU A CA 1
ATOM 661 C C . LEU A 1 83 ? -9.339 1.987 7.045 1.00 95.38 83 LEU A C 1
ATOM 663 O O . LEU A 1 83 ? -10.553 1.994 6.844 1.00 95.38 83 LEU A O 1
ATOM 667 N N . LYS A 1 84 ? -8.751 2.944 7.775 1.00 94.25 84 LYS A N 1
ATOM 668 C CA . LYS A 1 84 ? -9.487 4.112 8.289 1.00 94.25 84 LYS A CA 1
ATOM 669 C C . LYS A 1 84 ? -10.006 4.998 7.160 1.00 94.25 84 LYS A C 1
ATOM 671 O O . LYS A 1 84 ? -11.078 5.580 7.297 1.00 94.25 84 LYS A O 1
ATOM 676 N N . GLU A 1 85 ? -9.263 5.116 6.066 1.00 91.19 85 GLU A N 1
ATOM 677 C CA . GLU A 1 85 ? -9.704 5.847 4.879 1.00 91.19 85 GLU A CA 1
ATOM 678 C C . GLU A 1 85 ? -10.932 5.176 4.241 1.00 91.19 85 GLU A C 1
ATOM 680 O O . GLU A 1 85 ? -11.927 5.850 3.984 1.00 91.19 85 GLU A O 1
ATOM 685 N N . LEU A 1 86 ? -10.940 3.842 4.128 1.00 90.12 86 LEU A N 1
ATOM 686 C CA . LEU A 1 86 ? -12.116 3.080 3.679 1.00 90.12 86 LEU A CA 1
ATOM 687 C C . LEU A 1 86 ? -13.345 3.277 4.572 1.00 90.12 86 LEU A C 1
ATOM 689 O O . LEU A 1 86 ? -14.454 3.455 4.066 1.00 90.12 86 LEU A O 1
ATOM 693 N N . LEU A 1 87 ? -13.153 3.316 5.895 1.00 91.00 87 LEU A N 1
ATOM 694 C CA . LEU A 1 87 ? -14.237 3.614 6.835 1.00 91.00 87 LEU A CA 1
ATOM 695 C C . LEU A 1 87 ? -14.844 5.004 6.598 1.00 91.00 87 LEU A C 1
ATOM 697 O O . LEU A 1 87 ? -16.065 5.141 6.679 1.00 91.00 87 LEU A O 1
ATOM 701 N N . LYS A 1 88 ? -14.024 6.014 6.268 1.00 88.12 88 LYS A N 1
ATOM 702 C CA . LYS A 1 88 ? -14.501 7.372 5.939 1.00 88.12 88 LYS A CA 1
ATOM 703 C C . LYS A 1 88 ? -15.313 7.401 4.649 1.00 88.12 88 LYS A C 1
ATOM 705 O O . LYS A 1 88 ? -16.305 8.118 4.588 1.00 88.12 88 LYS A O 1
ATOM 710 N N . TYR A 1 89 ? -14.922 6.611 3.650 1.00 82.56 89 TYR A N 1
ATOM 711 C CA . TYR A 1 89 ? -15.696 6.469 2.416 1.00 82.56 89 TYR A CA 1
ATOM 712 C C . TYR A 1 89 ? -17.005 5.695 2.614 1.00 82.56 89 TYR A C 1
ATOM 714 O O . TYR A 1 89 ? -17.882 5.749 1.758 1.00 82.56 89 TYR A O 1
ATOM 722 N N . GLY A 1 90 ? -17.162 4.978 3.732 1.00 81.81 90 GLY A N 1
ATOM 723 C CA . GLY A 1 90 ? -18.349 4.167 3.998 1.00 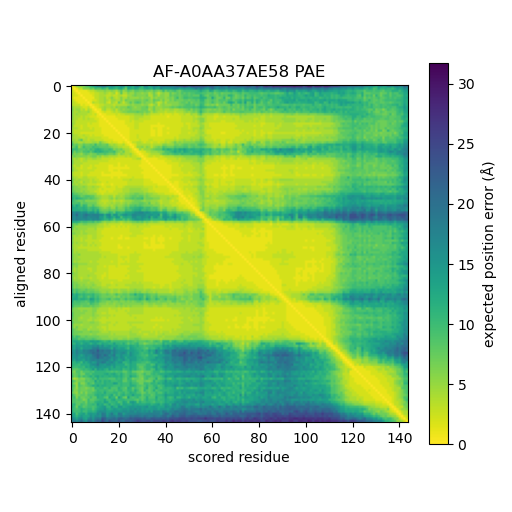81.81 90 GLY A CA 1
ATOM 724 C C . GLY A 1 90 ? -18.457 2.929 3.103 1.00 81.81 90 GLY A C 1
ATOM 725 O O . GLY A 1 90 ? -19.539 2.358 2.999 1.00 81.81 90 GLY A O 1
ATOM 726 N N . ILE A 1 91 ? -17.352 2.513 2.479 1.00 80.62 91 ILE A N 1
ATOM 727 C CA . ILE A 1 91 ? -17.289 1.411 1.514 1.00 80.62 91 ILE A CA 1
ATOM 728 C C . ILE A 1 91 ? -16.812 0.132 2.216 1.00 80.62 91 ILE A C 1
ATOM 730 O O . ILE A 1 91 ? -15.874 0.176 3.007 1.00 80.62 91 ILE A O 1
ATOM 734 N N . GLY A 1 92 ? -17.404 -1.018 1.878 1.00 82.56 92 GLY A N 1
ATOM 735 C CA . GLY A 1 92 ? -16.969 -2.338 2.351 1.00 82.56 92 GLY A CA 1
ATOM 736 C C . GLY A 1 92 ? -17.498 -2.724 3.739 1.00 82.56 92 GLY A C 1
ATOM 737 O O . GLY A 1 92 ? -18.485 -2.176 4.228 1.00 82.56 92 GLY A O 1
ATOM 738 N N . ASN A 1 93 ? -16.855 -3.711 4.372 1.00 88.38 93 ASN A N 1
ATOM 739 C CA . ASN A 1 93 ? -17.292 -4.258 5.659 1.00 88.38 93 ASN A CA 1
ATOM 740 C C . ASN A 1 93 ? -16.656 -3.494 6.835 1.00 88.38 93 ASN A C 1
ATOM 742 O O . ASN A 1 93 ? -15.498 -3.716 7.193 1.00 88.38 93 ASN A O 1
ATOM 746 N N . LYS A 1 94 ? -17.440 -2.602 7.452 1.00 90.75 94 LYS A N 1
ATOM 747 C CA . LYS A 1 94 ? -16.994 -1.744 8.562 1.00 90.75 94 LYS A CA 1
ATOM 748 C C . LYS A 1 94 ? -16.525 -2.536 9.781 1.00 90.75 94 LYS A C 1
ATOM 750 O O . LYS A 1 94 ? -15.488 -2.204 10.348 1.00 90.75 94 LYS A O 1
ATOM 755 N N . GLU A 1 95 ? -17.264 -3.571 10.171 1.00 93.75 95 GLU A N 1
ATOM 756 C CA . GLU A 1 95 ? -16.938 -4.393 11.343 1.00 93.75 95 GLU A CA 1
ATOM 757 C C . GLU A 1 95 ? -15.601 -5.106 11.150 1.00 93.75 95 GLU A C 1
ATOM 759 O O . GLU A 1 95 ? -14.736 -5.067 12.027 1.00 93.75 95 GLU A O 1
ATOM 764 N N . TYR A 1 96 ? -15.392 -5.665 9.954 1.00 93.50 96 TYR A N 1
ATOM 765 C CA . TYR A 1 96 ? -14.125 -6.282 9.580 1.00 93.50 96 TYR A CA 1
ATOM 766 C C . TYR A 1 96 ? -12.963 -5.284 9.651 1.00 93.50 96 TYR A C 1
ATOM 768 O O . TYR A 1 96 ? -11.934 -5.587 10.254 1.00 93.50 96 TYR A O 1
ATOM 776 N N . PHE A 1 97 ? -13.111 -4.079 9.087 1.00 94.00 97 PHE A N 1
ATOM 777 C CA . PHE A 1 97 ? -12.028 -3.090 9.100 1.00 94.00 97 PHE A CA 1
ATOM 778 C C . PHE A 1 97 ? -11.686 -2.600 10.502 1.00 94.00 97 PHE A C 1
ATOM 780 O O . PHE A 1 97 ? -10.505 -2.459 10.809 1.00 94.00 97 PHE A O 1
ATOM 787 N N . ILE A 1 98 ? -12.682 -2.382 11.363 1.00 95.75 98 ILE A N 1
ATOM 788 C CA . ILE A 1 98 ? -12.450 -2.000 12.761 1.00 95.75 98 ILE A CA 1
ATOM 789 C C . ILE A 1 98 ? -11.665 -3.105 13.480 1.00 95.75 98 ILE A C 1
ATOM 791 O O . ILE A 1 98 ? -10.606 -2.832 14.048 1.00 95.75 98 ILE A O 1
ATOM 795 N N . ALA A 1 99 ? -12.114 -4.359 13.371 1.00 96.94 99 ALA A N 1
ATOM 796 C CA . ALA A 1 99 ? -11.425 -5.497 13.975 1.00 96.94 99 ALA A CA 1
ATOM 797 C C . ALA A 1 99 ? -9.987 -5.653 13.445 1.00 96.94 99 ALA A C 1
ATOM 799 O O . ALA A 1 99 ? -9.055 -5.906 14.215 1.00 96.94 99 ALA A O 1
ATOM 800 N N . LYS A 1 100 ? -9.783 -5.451 12.138 1.00 96.62 100 LYS A N 1
ATOM 801 C CA . LYS A 1 100 ? -8.467 -5.535 11.497 1.00 96.62 100 LYS A CA 1
ATOM 802 C C . LYS A 1 100 ? -7.533 -4.408 11.943 1.00 96.62 100 LYS A C 1
ATOM 804 O O . LYS A 1 100 ? -6.361 -4.662 12.209 1.00 96.62 100 LYS A O 1
ATOM 809 N N . ILE A 1 101 ? -8.034 -3.181 12.090 1.00 96.69 101 ILE A N 1
ATOM 810 C CA . ILE A 1 101 ? -7.265 -2.052 12.639 1.00 96.69 101 ILE A CA 1
ATOM 811 C C . ILE A 1 101 ? -6.796 -2.369 14.064 1.00 96.69 101 ILE A C 1
ATOM 813 O O . ILE A 1 101 ? -5.632 -2.128 14.394 1.00 96.69 101 ILE A O 1
ATOM 817 N N . ASP A 1 102 ? -7.658 -2.948 14.898 1.00 96.69 102 ASP A N 1
ATOM 818 C CA . ASP A 1 102 ? -7.286 -3.344 16.257 1.00 96.69 102 ASP A CA 1
ATOM 819 C C . ASP A 1 102 ? -6.230 -4.456 16.273 1.00 96.69 102 ASP A C 1
ATOM 821 O O . ASP A 1 102 ? -5.290 -4.407 17.073 1.00 96.69 102 ASP A O 1
ATOM 825 N N . GLU A 1 103 ? -6.331 -5.432 15.368 1.00 96.69 103 GLU A N 1
ATOM 826 C CA . GLU A 1 103 ? -5.306 -6.460 15.166 1.00 96.69 103 GLU A CA 1
ATOM 827 C C . GLU A 1 103 ? -3.950 -5.834 14.794 1.00 96.69 103 GLU A C 1
ATOM 829 O O . GLU A 1 103 ? -2.931 -6.142 15.418 1.00 96.69 103 GLU A O 1
ATOM 834 N N . LEU A 1 104 ? -3.932 -4.914 13.825 1.00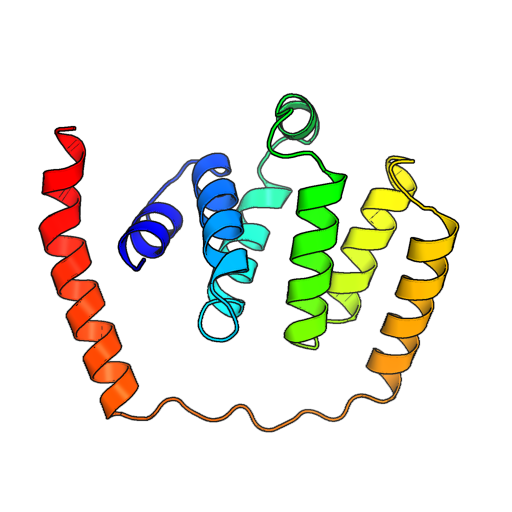 96.38 104 LEU A N 1
ATOM 835 C CA . LEU A 1 104 ? -2.725 -4.214 13.372 1.00 96.38 104 LEU A CA 1
ATOM 836 C C . LEU A 1 104 ? -2.091 -3.387 14.498 1.00 96.38 104 LEU A C 1
ATOM 838 O O . LEU A 1 104 ? -0.876 -3.431 14.696 1.00 96.38 104 LEU A O 1
ATOM 842 N N . ASN A 1 105 ? -2.908 -2.698 15.298 1.00 94.62 105 ASN A N 1
ATOM 843 C CA . ASN A 1 105 ? -2.439 -1.949 16.464 1.00 94.62 105 ASN A CA 1
ATOM 844 C C . ASN A 1 105 ? -1.807 -2.871 17.522 1.00 94.62 105 ASN A C 1
ATOM 846 O O . ASN A 1 105 ? -0.795 -2.513 18.129 1.00 94.62 105 ASN A O 1
ATOM 850 N N . LYS A 1 106 ? -2.364 -4.071 17.738 1.00 94.62 106 LYS A N 1
ATOM 851 C CA . LYS A 1 106 ? -1.770 -5.087 18.625 1.00 94.62 106 LYS A CA 1
ATOM 852 C C . LYS A 1 106 ? -0.447 -5.613 18.063 1.00 94.62 106 LYS A C 1
ATOM 854 O O . LYS A 1 106 ? 0.526 -5.708 18.812 1.00 94.62 106 LYS A O 1
ATOM 859 N N . LYS A 1 107 ? -0.378 -5.901 16.756 1.00 93.38 107 LYS A N 1
ATOM 860 C CA . LYS A 1 107 ? 0.860 -6.329 16.077 1.00 93.38 107 LYS A CA 1
ATOM 861 C C . LYS A 1 107 ? 1.962 -5.285 16.210 1.00 93.38 107 LYS A C 1
ATOM 863 O O . LYS A 1 107 ? 3.070 -5.646 16.588 1.00 93.38 107 LYS A O 1
ATOM 868 N N . GLN A 1 108 ? 1.647 -4.006 16.004 1.00 91.81 108 GLN A N 1
ATOM 869 C CA . GLN A 1 108 ? 2.601 -2.904 16.146 1.00 91.81 108 GLN A CA 1
ATOM 870 C C . GLN A 1 108 ? 3.252 -2.857 17.535 1.00 91.81 108 GLN A C 1
ATOM 872 O O . GLN A 1 108 ? 4.453 -2.626 17.636 1.00 91.81 108 GLN A O 1
ATOM 877 N N . ARG A 1 109 ? 2.479 -3.085 18.605 1.00 90.38 109 ARG A N 1
ATOM 878 C CA . ARG A 1 109 ? 2.992 -3.066 19.989 1.00 90.38 109 ARG A CA 1
ATOM 879 C C . ARG A 1 109 ? 3.931 -4.231 20.290 1.00 90.38 109 ARG A C 1
ATOM 881 O O . ARG A 1 109 ? 4.870 -4.074 21.060 1.00 90.38 109 ARG A O 1
ATOM 888 N N . ASN A 1 110 ? 3.670 -5.387 19.685 1.00 87.94 110 ASN A N 1
ATOM 889 C CA . ASN A 1 110 ? 4.392 -6.630 19.960 1.00 87.94 110 ASN A CA 1
ATOM 890 C C . ASN A 1 110 ? 5.508 -6.917 18.947 1.00 87.94 110 ASN A C 1
ATOM 892 O O . ASN A 1 110 ? 6.215 -7.921 19.068 1.00 87.94 110 ASN A O 1
ATOM 896 N N . TRP A 1 111 ? 5.650 -6.077 17.924 1.00 85.25 111 TRP A N 1
ATOM 897 C CA . TRP A 1 111 ? 6.587 -6.316 16.842 1.00 85.25 111 TRP A CA 1
ATOM 898 C C . TRP A 1 111 ? 8.031 -6.104 17.289 1.00 85.25 111 TRP A C 1
ATOM 900 O O . TRP A 1 111 ? 8.377 -5.107 17.921 1.00 85.25 111 TRP A O 1
ATOM 910 N N . LYS A 1 112 ? 8.887 -7.053 16.908 1.00 82.06 112 LYS A N 1
ATOM 911 C CA . LYS A 1 112 ? 10.337 -6.951 17.047 1.00 82.06 112 LYS A CA 1
ATOM 912 C C . LYS A 1 112 ? 10.943 -6.856 15.648 1.00 82.06 112 LYS A C 1
ATOM 914 O O . LYS A 1 112 ? 10.593 -7.685 14.804 1.00 82.06 112 LYS A O 1
ATOM 919 N N . PRO A 1 113 ? 11.846 -5.896 15.391 1.00 76.25 113 PRO A N 1
ATOM 920 C CA . PRO A 1 113 ? 12.464 -5.756 14.084 1.00 76.25 113 PRO A CA 1
ATOM 921 C C . PRO A 1 113 ? 13.245 -7.023 13.733 1.00 76.25 113 PRO A C 1
ATOM 923 O O . PRO A 1 113 ? 14.191 -7.408 14.420 1.00 76.25 113 PRO A O 1
ATOM 926 N N . VAL A 1 114 ? 12.833 -7.680 12.651 1.00 72.69 114 VAL A N 1
ATOM 927 C CA . VAL A 1 114 ? 13.560 -8.814 12.078 1.00 72.69 114 VAL A CA 1
ATOM 928 C C . VAL A 1 114 ? 14.634 -8.261 11.149 1.00 72.69 114 VAL A C 1
ATOM 930 O O . VAL A 1 114 ? 14.389 -7.342 10.365 1.00 72.69 114 VAL A O 1
ATOM 933 N N . ARG A 1 115 ? 15.850 -8.808 11.232 1.00 68.44 115 ARG A N 1
ATOM 934 C CA . ARG A 1 115 ? 16.962 -8.390 10.374 1.00 68.44 115 ARG A CA 1
ATOM 935 C C . ARG A 1 115 ? 16.602 -8.698 8.917 1.00 68.44 115 ARG A C 1
ATOM 937 O O . ARG A 1 115 ? 16.490 -9.867 8.551 1.00 68.44 115 ARG A O 1
ATOM 944 N N . LYS A 1 116 ? 16.432 -7.663 8.085 1.00 67.81 116 LYS A N 1
ATOM 945 C CA . LYS A 1 116 ? 16.238 -7.849 6.641 1.00 67.81 116 LYS A CA 1
ATOM 946 C C . LYS A 1 116 ? 17.469 -8.557 6.072 1.00 67.81 116 LYS A C 1
ATOM 948 O O . LYS A 1 116 ? 18.605 -8.124 6.290 1.00 67.81 116 LYS A O 1
ATOM 953 N N . ARG A 1 117 ? 17.255 -9.674 5.374 1.00 67.12 117 ARG A N 1
ATOM 954 C CA . ARG A 1 117 ? 18.330 -10.381 4.673 1.00 67.12 117 ARG A CA 1
ATOM 955 C C . ARG A 1 117 ? 18.816 -9.476 3.543 1.00 67.12 117 ARG A C 1
ATOM 957 O O . ARG A 1 117 ? 18.018 -9.061 2.710 1.00 67.12 117 ARG A O 1
ATOM 964 N N . LYS A 1 118 ? 20.113 -9.166 3.514 1.00 70.94 118 LYS A N 1
ATOM 965 C CA . LYS A 1 118 ? 20.710 -8.479 2.362 1.00 70.94 118 LYS A CA 1
ATOM 966 C C . LYS A 1 118 ? 20.624 -9.393 1.139 1.00 70.94 118 LYS A C 1
ATOM 968 O O . LYS A 1 118 ? 20.879 -10.594 1.258 1.00 70.94 118 LYS A O 1
ATOM 973 N N . ALA A 1 119 ? 20.279 -8.824 -0.013 1.00 73.69 119 ALA A N 1
ATOM 974 C CA . ALA A 1 119 ? 20.405 -9.518 -1.289 1.00 73.69 119 ALA A CA 1
ATOM 975 C C . ALA A 1 119 ? 21.862 -9.977 -1.487 1.00 73.69 119 ALA A C 1
ATOM 977 O O . ALA A 1 119 ? 22.795 -9.287 -1.064 1.00 73.69 119 ALA A O 1
ATOM 978 N N . SER A 1 120 ? 22.062 -11.153 -2.086 1.00 80.19 120 SER A N 1
ATOM 979 C CA . SER A 1 120 ? 23.407 -11.614 -2.443 1.00 80.19 120 SER A CA 1
ATOM 980 C C . SER A 1 120 ? 23.989 -10.733 -3.551 1.00 80.19 120 SER A C 1
ATOM 982 O O . SER A 1 120 ? 23.249 -10.140 -4.336 1.00 80.19 120 SER A O 1
ATOM 984 N N . ALA A 1 121 ? 25.318 -10.660 -3.643 1.00 80.38 121 ALA A N 1
ATOM 985 C CA . ALA A 1 121 ? 25.984 -9.919 -4.716 1.00 80.38 121 ALA A CA 1
ATOM 986 C C . ALA A 1 121 ? 25.568 -10.427 -6.110 1.00 80.38 121 ALA A C 1
ATOM 988 O O . ALA A 1 121 ? 25.360 -9.632 -7.021 1.00 80.38 121 ALA A O 1
ATOM 989 N N . GLU A 1 122 ? 25.372 -11.741 -6.247 1.00 79.44 122 GLU A N 1
ATOM 990 C CA . GLU A 1 122 ? 24.868 -12.383 -7.466 1.00 79.44 122 GLU A CA 1
ATOM 991 C C . GLU A 1 122 ? 23.462 -11.901 -7.834 1.00 79.44 122 GLU A C 1
ATOM 993 O O . GLU A 1 122 ? 23.211 -11.567 -8.990 1.00 79.44 122 GLU A O 1
ATOM 998 N N . GLN A 1 123 ? 22.564 -11.798 -6.847 1.00 76.56 123 GLN A N 1
ATOM 999 C CA . GLN A 1 123 ? 21.214 -11.288 -7.065 1.00 76.56 123 GLN A CA 1
ATOM 1000 C C . GLN A 1 123 ? 21.252 -9.829 -7.525 1.00 76.56 123 GLN A C 1
ATOM 1002 O O . GLN A 1 123 ? 20.573 -9.483 -8.483 1.00 76.56 123 GLN A O 1
ATOM 1007 N N . VAL A 1 124 ? 22.092 -8.994 -6.902 1.00 79.88 124 VAL A N 1
ATOM 1008 C CA . VAL A 1 124 ? 22.254 -7.579 -7.281 1.00 79.88 124 VAL A CA 1
ATOM 1009 C C . VAL A 1 124 ? 22.795 -7.435 -8.707 1.00 79.88 124 VAL A C 1
ATOM 1011 O O . VAL A 1 124 ? 22.294 -6.613 -9.470 1.00 79.88 124 VAL A O 1
ATOM 1014 N N . GLN A 1 125 ? 23.784 -8.241 -9.101 1.00 81.81 125 GLN A N 1
ATOM 1015 C CA . GLN A 1 125 ? 24.328 -8.206 -10.463 1.00 81.81 125 GLN A CA 1
ATOM 1016 C C . GLN A 1 125 ? 23.328 -8.708 -11.505 1.00 81.81 125 GLN A C 1
ATOM 1018 O O . GLN A 1 125 ? 23.207 -8.112 -12.576 1.00 81.81 125 GLN A O 1
ATOM 1023 N N . PHE A 1 126 ? 22.606 -9.792 -11.205 1.00 80.62 126 PHE A N 1
ATOM 1024 C CA . PHE A 1 126 ? 21.512 -10.261 -12.052 1.00 80.62 12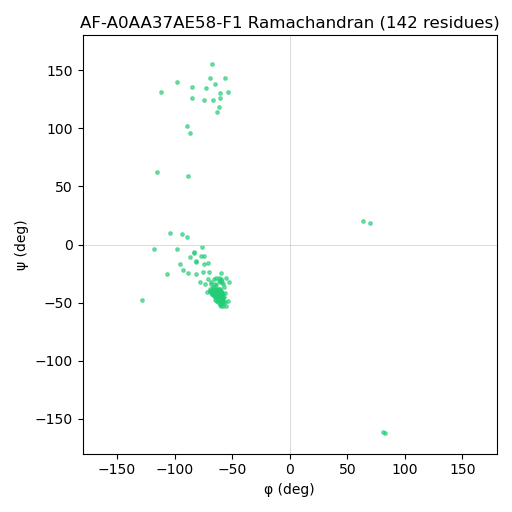6 PHE A CA 1
ATOM 1025 C C . PHE A 1 126 ? 20.478 -9.152 -12.234 1.00 80.62 126 PHE A C 1
ATOM 1027 O O . PHE A 1 126 ? 20.064 -8.846 -13.350 1.00 80.62 126 PHE A O 1
ATOM 1034 N N . ASP A 1 127 ? 20.131 -8.496 -11.132 1.00 75.12 127 ASP A N 1
ATOM 1035 C CA . ASP A 1 127 ? 19.161 -7.426 -11.103 1.00 75.12 127 ASP A CA 1
ATOM 1036 C C . ASP A 1 127 ? 19.569 -6.241 -11.985 1.00 75.12 127 ASP A C 1
ATOM 1038 O O . ASP A 1 127 ? 18.787 -5.823 -12.840 1.00 75.12 127 ASP A O 1
ATOM 1042 N N . GLN A 1 128 ? 20.818 -5.791 -11.871 1.00 80.50 128 GLN A N 1
ATOM 1043 C CA . GLN A 1 128 ? 21.384 -4.736 -12.714 1.00 80.50 128 GLN A CA 1
ATOM 1044 C C . GLN A 1 128 ? 21.369 -5.104 -14.199 1.00 80.50 128 GLN A C 1
ATOM 1046 O O . GLN A 1 128 ? 20.928 -4.304 -15.016 1.00 80.50 128 GLN A O 1
ATOM 1051 N N . ARG A 1 129 ? 21.790 -6.325 -14.561 1.00 82.00 129 ARG A N 1
ATOM 1052 C CA . ARG A 1 129 ? 21.816 -6.768 -15.967 1.00 82.00 129 ARG A CA 1
ATOM 1053 C C . ARG A 1 129 ? 20.425 -6.781 -16.587 1.00 82.00 129 ARG A C 1
ATOM 1055 O O . ARG A 1 129 ? 20.249 -6.314 -17.708 1.00 82.00 129 ARG A O 1
ATOM 1062 N N . VAL A 1 130 ? 19.428 -7.286 -15.860 1.00 76.06 130 VAL A N 1
ATOM 1063 C CA . VAL A 1 130 ? 18.037 -7.284 -16.339 1.00 76.06 130 VAL A CA 1
ATOM 1064 C C . VAL A 1 130 ? 17.516 -5.850 -16.482 1.00 76.06 130 VAL A C 1
ATOM 1066 O O . VAL A 1 130 ? 16.729 -5.581 -17.384 1.00 76.06 130 VAL A O 1
ATOM 1069 N N . GLU A 1 131 ? 17.938 -4.929 -15.614 1.00 75.44 131 GLU A N 1
ATOM 1070 C CA . GLU A 1 131 ? 17.601 -3.502 -15.698 1.00 75.44 131 GLU A CA 1
ATOM 1071 C C . GLU A 1 131 ? 18.190 -2.841 -16.943 1.00 75.44 131 GLU A C 1
ATOM 1073 O O . GLU A 1 131 ? 17.457 -2.177 -17.673 1.00 75.44 131 GLU A O 1
ATOM 1078 N N . THR A 1 132 ? 19.477 -3.068 -17.216 1.00 80.12 132 THR A N 1
ATOM 1079 C CA . THR A 1 132 ? 20.162 -2.541 -18.404 1.00 80.12 132 THR A CA 1
ATOM 1080 C C . THR A 1 132 ? 19.473 -3.011 -19.678 1.00 80.12 132 THR A C 1
ATOM 1082 O O . THR A 1 132 ? 19.076 -2.190 -20.498 1.00 80.12 132 THR A O 1
ATOM 1085 N N . VAL A 1 133 ? 19.221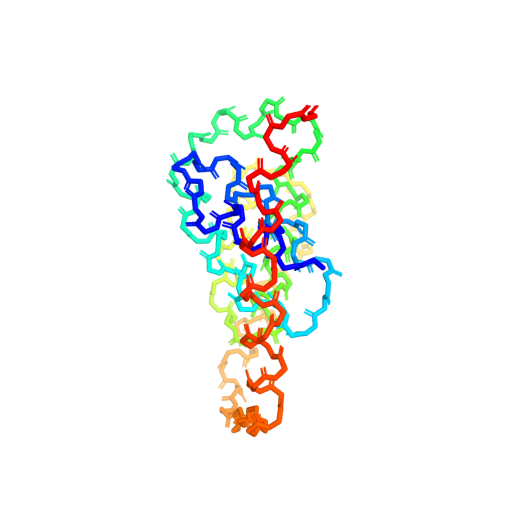 -4.318 -19.788 1.00 80.44 133 VAL A N 1
ATOM 1086 C CA . VAL A 1 133 ? 18.505 -4.893 -20.932 1.00 80.44 133 VAL A CA 1
ATOM 1087 C C . VAL A 1 133 ? 17.103 -4.290 -21.041 1.00 80.44 133 VAL A C 1
ATOM 1089 O O . VAL A 1 133 ? 16.702 -3.821 -22.097 1.00 80.44 133 VAL A O 1
ATOM 1092 N N . ALA A 1 134 ? 16.337 -4.225 -19.951 1.00 74.88 134 ALA A N 1
ATOM 1093 C CA . ALA A 1 134 ? 14.986 -3.668 -20.003 1.00 74.88 134 ALA A CA 1
ATOM 1094 C C . ALA A 1 134 ? 14.946 -2.184 -20.426 1.00 74.88 134 ALA A C 1
ATOM 1096 O O . ALA A 1 134 ? 13.954 -1.761 -21.018 1.00 74.88 134 ALA A O 1
ATOM 1097 N N . LEU A 1 135 ? 16.000 -1.408 -20.149 1.00 76.62 135 LEU A N 1
ATOM 1098 C CA . LEU A 1 135 ? 16.146 -0.033 -20.633 1.00 76.62 135 LEU A CA 1
ATOM 1099 C C . LEU A 1 135 ? 16.431 0.024 -22.137 1.00 76.62 135 LEU A C 1
ATOM 1101 O O . LEU A 1 135 ? 15.824 0.844 -22.817 1.00 76.62 135 LEU A O 1
ATOM 1105 N N . GLU A 1 136 ? 17.276 -0.864 -22.665 1.00 79.06 136 GLU A N 1
ATOM 1106 C CA . GLU A 1 136 ? 17.557 -0.959 -24.108 1.00 79.06 136 GLU A CA 1
ATOM 1107 C C . GLU A 1 136 ? 16.284 -1.252 -24.918 1.00 79.06 136 GLU A C 1
ATOM 1109 O O . GLU A 1 136 ? 16.042 -0.646 -25.960 1.00 79.06 136 GLU A O 1
ATOM 1114 N N . TYR A 1 137 ? 15.417 -2.130 -24.406 1.00 73.25 137 TYR A N 1
ATOM 1115 C CA . TYR A 1 137 ? 14.150 -2.476 -25.061 1.00 73.25 137 TYR A CA 1
ATOM 1116 C C . TYR A 1 137 ? 13.011 -1.484 -24.778 1.00 73.25 137 TYR A C 1
ATOM 1118 O O . TYR A 1 137 ? 11.941 -1.593 -25.380 1.00 73.25 137 TYR A O 1
ATOM 1126 N N . LYS A 1 138 ? 13.208 -0.500 -23.892 1.00 68.06 138 LYS A N 1
ATOM 1127 C CA . LYS A 1 138 ? 12.172 0.479 -23.533 1.00 68.06 138 LYS A CA 1
ATOM 1128 C C . LYS A 1 138 ? 11.749 1.330 -24.731 1.00 68.06 138 LYS A C 1
ATOM 1130 O O . LYS A 1 138 ? 10.562 1.600 -24.893 1.00 68.06 138 LYS A O 1
ATOM 1135 N N . ASP A 1 139 ? 12.700 1.748 -25.563 1.00 65.94 139 ASP A N 1
ATOM 1136 C CA . ASP A 1 139 ? 12.408 2.599 -26.722 1.00 65.94 139 ASP A CA 1
ATOM 1137 C C . ASP A 1 139 ? 11.767 1.826 -27.882 1.00 65.94 139 ASP A C 1
ATOM 1139 O O . ASP A 1 139 ? 11.005 2.407 -28.651 1.00 65.94 139 ASP A O 1
ATOM 1143 N N . LEU A 1 140 ? 11.975 0.507 -27.959 1.00 64.56 140 LEU A N 1
ATOM 1144 C CA . LEU A 1 140 ? 11.290 -0.365 -28.922 1.00 64.56 140 LEU A CA 1
ATOM 1145 C C . LEU A 1 140 ? 9.795 -0.537 -28.605 1.00 64.56 140 LEU A C 1
ATOM 1147 O O . LEU A 1 140 ? 9.005 -0.809 -29.504 1.00 64.56 140 LEU A O 1
ATOM 1151 N N . LEU A 1 141 ? 9.395 -0.336 -27.346 1.00 55.88 141 LEU A N 1
ATOM 1152 C CA . LEU A 1 141 ? 8.001 -0.422 -26.902 1.00 55.88 141 LEU A CA 1
ATOM 1153 C C . LEU A 1 141 ? 7.191 0.861 -27.138 1.00 55.88 141 LEU A C 1
ATOM 1155 O O . LEU A 1 141 ? 5.986 0.836 -26.936 1.00 55.88 141 LEU A O 1
ATOM 1159 N N . LYS A 1 142 ? 7.811 1.972 -27.565 1.00 53.28 142 LYS A N 1
ATOM 1160 C CA . LYS A 1 142 ? 7.086 3.207 -27.934 1.00 53.28 142 LYS A CA 1
ATOM 1161 C C . LYS A 1 142 ? 6.420 3.138 -29.316 1.00 53.28 142 LYS A C 1
ATOM 1163 O O . LYS A 1 142 ? 5.686 4.053 -29.670 1.00 53.28 142 LYS A O 1
ATOM 1168 N N . TYR A 1 143 ? 6.725 2.104 -30.104 1.00 47.41 143 TYR A N 1
ATOM 1169 C CA . TYR A 1 143 ? 6.274 1.942 -31.492 1.00 47.41 143 TYR A CA 1
ATOM 1170 C C . TYR A 1 143 ? 5.145 0.909 -31.665 1.00 47.41 143 TYR A C 1
ATOM 1172 O O . TYR A 1 143 ? 4.808 0.567 -32.798 1.00 47.41 143 TYR A O 1
ATOM 1180 N N . TYR A 1 144 ? 4.566 0.434 -30.561 1.00 42.00 144 TYR A N 1
ATOM 1181 C CA . TYR A 1 144 ? 3.359 -0.396 -30.504 1.00 42.00 144 TYR A CA 1
ATOM 1182 C C . TYR A 1 144 ? 2.356 0.242 -29.545 1.00 42.00 144 TYR A C 1
ATOM 1184 O O . TYR A 1 144 ? 1.143 0.069 -29.788 1.00 42.00 144 TYR A O 1
#

Sequence (144 aa):
MRIVEILGKSSQEPIDKLACALAMGDQGAGRRECAISLFENSYYQIPKLELLQFDTIFPLFLLTKFSELYEKEHEYIKSAALLKELLKYGIGNKEYFIAKIDELNKKQRNWKPVRKRKASAEQVQFDQRVETVALEYKDLLKYY

Mean predicted aligned error: 7.65 Å

Nearest PDB structures (foldseek):
  6frk-assembly1_r  TM=5.546E-01  e=2.007E+00  Canis lupus familiaris
  4wng-assembly1_A  TM=4.147E-01  e=2.592E+00  Homo sapiens
  4g2v-assembly1_A  TM=5.027E-01  e=5.875E+00  Mus musculus
  7ep7-assembly1_A  TM=4.624E-01  e=5.039E+00  Mus musculus

Foldseek 3Di:
DVLLLVQLVPDPALVSLLVSLVVQLPVDDPRLVSSLVSCVVRVVVDDVVVCCVPPPNHLVVSLQSNLVSCVVVLVLVSSLVSLVVCVVVVDDDVVVSVVSNVVSVVCNVPDDDDDDDDDDPVRVVVVVVVNVVSVVCNVVVVVD

Secondary structure (DSSP, 8-state):
--HHHHHHHH---HHHHHHHHHHHHTS-GGGHHHHHHHHHHHHTTS-HHHHTT-TTS-HHHHHHHHHHHHHHTT-HHHHHHHHHHHHHHT-S-HHHHHHHHHHHHHHHHH-----PPPPPHHHHHHHHHHHHHHHHTTTGGGG-

pLDDT: mean 83.41, std 10.91, range [42.0, 96.94]

Radius of gyration: 17.2 Å; Cα contacts (8 Å, |Δi|>4): 128; chains: 1; bounding box: 44×26×52 Å